Protein AF-L9WW92-F1 (afdb_monomer_lite)

pLDDT: mean 74.55, std 8.47, range [56.19, 87.44]

Structure (mmCIF, N/CA/C/O backbone):
data_AF-L9WW92-F1
#
_entry.id   AF-L9WW92-F1
#
loop_
_atom_site.group_PDB
_atom_site.id
_atom_site.type_symbol
_atom_site.label_atom_id
_atom_site.label_alt_id
_atom_site.label_comp_id
_atom_site.label_asym_id
_atom_site.label_entity_id
_atom_site.label_seq_id
_atom_site.pdbx_PDB_ins_code
_atom_site.Cartn_x
_atom_site.Cartn_y
_atom_site.Cartn_z
_atom_site.occupancy
_atom_site.B_iso_or_equiv
_atom_site.auth_seq_id
_atom_site.auth_comp_id
_atom_site.auth_asym_id
_atom_site.auth_atom_id
_atom_site.pdbx_PDB_model_num
ATOM 1 N N . MET A 1 1 ? 10.228 -4.9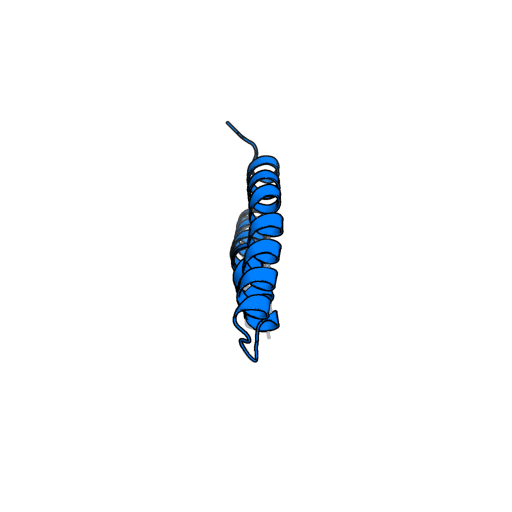24 -21.714 1.00 68.44 1 MET A N 1
ATOM 2 C CA . MET A 1 1 ? 9.802 -5.481 -20.411 1.00 68.44 1 MET A CA 1
ATOM 3 C C . MET A 1 1 ? 9.858 -4.343 -19.408 1.00 68.44 1 MET A C 1
ATOM 5 O O . MET A 1 1 ? 10.856 -3.635 -19.429 1.00 68.44 1 MET A O 1
ATOM 9 N N . ALA A 1 2 ? 8.802 -4.099 -18.630 1.00 73.00 2 ALA A N 1
ATOM 10 C CA . ALA A 1 2 ? 8.828 -3.051 -17.607 1.00 73.00 2 ALA A CA 1
ATOM 11 C C . ALA A 1 2 ? 9.730 -3.493 -16.447 1.00 73.00 2 ALA A C 1
ATOM 13 O O . ALA A 1 2 ? 9.676 -4.658 -16.044 1.00 73.00 2 ALA A O 1
ATOM 14 N N . ASP A 1 3 ? 10.578 -2.596 -15.948 1.00 84.44 3 ASP A N 1
ATOM 15 C CA . ASP A 1 3 ? 11.435 -2.905 -14.812 1.00 84.44 3 ASP A CA 1
ATOM 16 C C . ASP A 1 3 ? 10.599 -3.038 -13.520 1.00 84.44 3 ASP A C 1
ATOM 18 O O . ASP A 1 3 ? 9.545 -2.404 -13.386 1.00 84.44 3 ASP A O 1
ATOM 22 N N . PRO A 1 4 ? 11.038 -3.868 -12.555 1.00 74.69 4 PRO A N 1
ATOM 23 C CA . PRO A 1 4 ? 10.280 -4.113 -11.328 1.00 74.69 4 PRO A CA 1
ATOM 24 C C . PRO A 1 4 ? 9.987 -2.847 -10.513 1.00 74.69 4 PRO A C 1
ATOM 26 O O . PRO A 1 4 ? 8.960 -2.782 -9.838 1.00 74.69 4 PRO A O 1
ATOM 29 N N . LEU A 1 5 ? 10.864 -1.840 -10.582 1.00 76.12 5 LEU A N 1
ATOM 30 C CA . LEU A 1 5 ? 10.696 -0.579 -9.865 1.00 76.12 5 LEU A CA 1
ATOM 31 C C . LEU A 1 5 ? 9.591 0.274 -10.504 1.00 76.12 5 LEU A C 1
ATOM 33 O O . LEU A 1 5 ? 8.728 0.778 -9.789 1.00 76.12 5 LEU A O 1
ATOM 37 N N . SER A 1 6 ? 9.555 0.372 -11.832 1.00 79.88 6 SER A N 1
ATOM 38 C CA . SER A 1 6 ? 8.482 1.051 -12.566 1.00 79.88 6 SER A CA 1
ATOM 39 C C . SER A 1 6 ? 7.124 0.388 -12.356 1.00 79.88 6 SER A C 1
ATOM 41 O O . SER A 1 6 ? 6.120 1.085 -12.208 1.00 79.88 6 SER A O 1
ATOM 43 N N . LEU A 1 7 ? 7.076 -0.946 -12.280 1.00 80.81 7 LEU A N 1
ATOM 44 C CA . LEU A 1 7 ? 5.848 -1.668 -11.934 1.00 80.81 7 LEU A CA 1
ATOM 45 C C . LEU A 1 7 ? 5.380 -1.325 -10.513 1.00 80.81 7 LEU A C 1
ATOM 47 O O . LEU A 1 7 ? 4.207 -1.023 -10.309 1.00 80.81 7 LEU A O 1
ATOM 51 N N . PHE A 1 8 ? 6.297 -1.307 -9.544 1.00 76.31 8 PHE A N 1
ATOM 52 C CA . PHE A 1 8 ? 5.991 -0.943 -8.160 1.00 76.31 8 PHE A CA 1
ATOM 53 C C . PHE A 1 8 ? 5.489 0.505 -8.028 1.00 76.31 8 PHE A C 1
ATOM 55 O O . PHE A 1 8 ? 4.470 0.754 -7.380 1.00 76.31 8 PHE A O 1
ATOM 62 N N . LEU A 1 9 ? 6.153 1.456 -8.692 1.00 82.25 9 LEU A N 1
ATOM 63 C CA . LEU A 1 9 ? 5.747 2.864 -8.717 1.00 82.25 9 LEU A CA 1
ATOM 64 C C . LEU A 1 9 ? 4.381 3.060 -9.387 1.00 82.25 9 LEU A C 1
ATOM 66 O O . LEU A 1 9 ? 3.567 3.841 -8.895 1.00 82.25 9 LEU A O 1
ATOM 70 N N . GLY A 1 10 ? 4.098 2.320 -10.463 1.00 86.50 10 GLY A N 1
ATOM 71 C CA . GLY A 1 10 ? 2.790 2.332 -11.118 1.00 86.50 10 GLY A CA 1
ATOM 72 C C . GLY A 1 10 ? 1.665 1.855 -10.196 1.00 86.50 10 GLY A C 1
ATOM 73 O O . GLY A 1 10 ? 0.598 2.465 -10.158 1.00 86.50 10 GLY A O 1
ATOM 74 N N . VAL A 1 11 ? 1.916 0.817 -9.394 1.00 83.69 11 VAL A N 1
ATOM 75 C CA . VAL A 1 11 ? 0.943 0.331 -8.405 1.00 83.69 11 VAL A CA 1
ATOM 76 C C . VAL A 1 11 ? 0.725 1.357 -7.285 1.00 83.69 11 VAL A C 1
ATOM 78 O O . VAL A 1 11 ? -0.425 1.610 -6.927 1.00 83.69 11 VAL A O 1
ATOM 81 N N . LEU A 1 12 ? 1.783 2.006 -6.774 1.00 81.62 12 LEU A N 1
ATOM 82 C CA . LEU A 1 12 ? 1.652 3.083 -5.774 1.00 81.62 12 LEU A CA 1
ATOM 83 C C . LEU A 1 12 ? 0.794 4.246 -6.285 1.00 81.62 12 LEU A C 1
ATOM 85 O O . LEU A 1 12 ? -0.067 4.742 -5.556 1.00 81.62 12 LEU A O 1
ATOM 89 N N . LEU A 1 13 ? 1.003 4.649 -7.541 1.00 86.06 13 LEU A N 1
ATOM 90 C CA . LEU A 1 13 ? 0.258 5.730 -8.192 1.00 86.06 13 LEU A CA 1
ATOM 91 C C . LEU A 1 13 ? -1.252 5.481 -8.224 1.00 86.06 13 LEU A C 1
ATOM 93 O O . LEU A 1 13 ? -2.021 6.434 -8.155 1.00 86.06 13 LEU A O 1
ATOM 97 N N . VAL A 1 14 ? -1.676 4.219 -8.311 1.00 86.31 14 VAL A N 1
ATOM 98 C CA . VAL A 1 14 ? -3.096 3.839 -8.304 1.00 86.31 14 VAL A CA 1
ATOM 99 C C . VAL A 1 14 ? -3.616 3.632 -6.883 1.00 86.31 14 VAL A C 1
ATOM 101 O O . VAL A 1 14 ? -4.740 4.029 -6.576 1.00 86.31 14 VAL A O 1
ATOM 104 N N . GLN A 1 15 ? -2.814 3.041 -5.997 1.00 84.25 15 GLN A N 1
ATOM 105 C CA . GLN A 1 15 ? -3.256 2.703 -4.645 1.00 84.25 15 GLN A CA 1
ATOM 106 C C . GLN A 1 15 ? -3.459 3.909 -3.735 1.00 84.25 15 GLN A C 1
ATOM 108 O O . GLN A 1 15 ? -4.407 3.907 -2.954 1.00 84.25 15 GLN A O 1
ATOM 113 N N . VAL A 1 16 ? -2.616 4.942 -3.832 1.00 82.50 16 VAL A N 1
ATOM 114 C CA . VAL A 1 16 ? -2.756 6.140 -2.988 1.00 82.50 16 VAL A CA 1
ATOM 115 C C . VAL A 1 16 ? -4.101 6.848 -3.238 1.00 82.50 16 VAL A C 1
ATOM 117 O O . VAL A 1 16 ? -4.828 7.076 -2.270 1.00 82.50 16 VAL A O 1
ATOM 120 N N . PRO A 1 17 ? -4.516 7.127 -4.492 1.00 85.75 17 PRO A N 1
ATOM 121 C CA . PRO A 1 17 ? -5.859 7.634 -4.776 1.00 85.75 17 PRO A CA 1
ATOM 122 C C . PRO A 1 17 ? -6.980 6.716 -4.281 1.00 85.75 17 PRO A C 1
ATOM 124 O O . PRO A 1 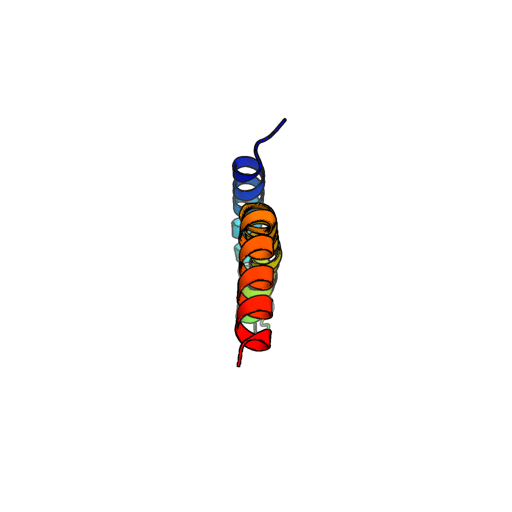17 ? -7.996 7.203 -3.786 1.00 85.75 17 PRO A O 1
ATOM 127 N N . LEU A 1 18 ? -6.800 5.397 -4.397 1.00 84.88 18 LEU A N 1
ATOM 128 C CA . LEU A 1 18 ? -7.790 4.417 -3.953 1.00 84.88 18 LEU A CA 1
ATOM 129 C C . LEU A 1 18 ? -7.980 4.457 -2.432 1.00 84.88 18 LEU A C 1
ATOM 131 O O . LEU A 1 18 ? -9.113 4.470 -1.960 1.00 84.88 18 LEU A O 1
ATOM 135 N N . ALA A 1 19 ? -6.881 4.524 -1.677 1.00 82.69 19 ALA A N 1
ATOM 136 C CA . ALA A 1 19 ? -6.902 4.647 -0.223 1.00 82.69 19 ALA A CA 1
ATOM 137 C C . ALA A 1 19 ? -7.628 5.928 0.204 1.00 82.69 19 ALA A C 1
ATOM 139 O O . ALA A 1 19 ? -8.536 5.871 1.025 1.00 82.69 19 ALA A O 1
ATOM 140 N N . VAL A 1 20 ? -7.315 7.064 -0.431 1.00 84.50 20 VAL A N 1
ATOM 141 C CA . VAL A 1 20 ? -8.000 8.341 -0.165 1.00 84.50 20 VAL A CA 1
ATOM 142 C C . VAL A 1 20 ? -9.497 8.252 -0.476 1.00 84.50 20 VAL A C 1
ATOM 144 O O . VAL A 1 20 ? -10.318 8.732 0.305 1.00 84.50 20 VAL A O 1
ATOM 147 N N . TYR A 1 21 ? -9.874 7.632 -1.596 1.00 86.44 21 TYR A N 1
ATOM 148 C CA . TYR A 1 21 ? -11.280 7.443 -1.953 1.00 86.44 21 TYR A CA 1
ATOM 149 C C . TYR A 1 21 ? -12.023 6.610 -0.902 1.00 86.44 21 TYR A C 1
ATOM 151 O O . TYR A 1 21 ? -13.085 7.022 -0.432 1.00 86.44 21 TYR A O 1
ATOM 159 N N . VAL A 1 22 ? -11.444 5.476 -0.501 1.00 84.50 22 VAL A N 1
ATOM 160 C CA . VAL A 1 22 ? -12.024 4.583 0.509 1.00 84.50 22 VAL A CA 1
ATOM 161 C C . VAL A 1 22 ? -12.119 5.281 1.866 1.00 84.50 22 VAL A C 1
ATOM 163 O O . VAL A 1 22 ? -13.168 5.186 2.498 1.00 84.50 22 VAL A O 1
ATOM 166 N N . HIS A 1 23 ? -11.102 6.048 2.276 1.00 81.81 23 HIS A N 1
ATOM 167 C CA . HIS A 1 23 ? -11.142 6.854 3.500 1.00 81.81 23 HIS A CA 1
ATOM 168 C C . HIS A 1 23 ? -12.347 7.797 3.514 1.00 81.81 23 HIS A C 1
ATOM 170 O O . HIS A 1 23 ? -13.125 7.860 4.469 1.00 81.81 23 HIS A O 1
ATOM 176 N N . VAL A 1 24 ? -12.501 8.557 2.427 1.00 85.81 24 VAL A N 1
ATOM 177 C CA . VAL A 1 24 ? -13.548 9.570 2.303 1.00 85.81 24 VAL A CA 1
ATOM 178 C C . VAL A 1 24 ? -14.925 8.914 2.258 1.00 85.81 24 VAL A C 1
ATOM 180 O O . VAL A 1 24 ? -15.844 9.414 2.907 1.00 85.81 24 VAL A O 1
ATOM 183 N N . ASP A 1 25 ? -15.084 7.805 1.535 1.00 86.81 25 ASP A N 1
ATOM 184 C CA . ASP A 1 25 ? -16.345 7.058 1.492 1.00 86.81 25 ASP A CA 1
ATOM 185 C C . ASP A 1 25 ? -16.687 6.446 2.862 1.00 86.81 25 ASP A C 1
ATOM 187 O O . ASP A 1 25 ? -17.810 6.605 3.345 1.00 86.81 25 ASP A O 1
ATOM 191 N N . ALA A 1 26 ? -15.710 5.850 3.551 1.00 84.62 26 ALA A N 1
ATOM 192 C CA . ALA A 1 26 ? -15.884 5.294 4.892 1.00 84.62 26 ALA A CA 1
ATOM 193 C C . ALA A 1 26 ? -16.298 6.366 5.911 1.00 84.62 26 ALA A C 1
ATOM 195 O O . ALA A 1 26 ? -17.232 6.160 6.694 1.00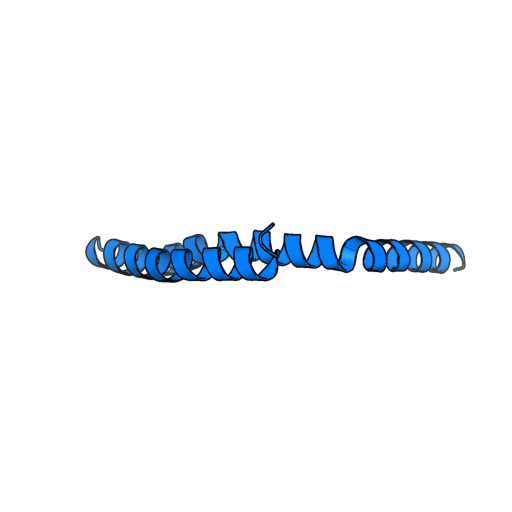 84.62 26 ALA A O 1
ATOM 196 N N . LYS A 1 27 ? -15.669 7.547 5.845 1.00 81.75 27 LYS A N 1
ATOM 197 C CA . LYS A 1 27 ? -16.018 8.706 6.673 1.00 81.75 27 LYS A CA 1
ATOM 198 C C . LYS A 1 27 ? -17.417 9.237 6.358 1.00 81.75 27 LYS A C 1
ATOM 200 O O . LYS A 1 27 ? -18.165 9.556 7.279 1.00 81.75 27 LYS A O 1
ATOM 205 N N . ARG A 1 28 ? -17.805 9.296 5.077 1.00 87.44 28 ARG A N 1
ATOM 206 C CA . ARG A 1 28 ? -19.164 9.692 4.652 1.00 87.44 28 ARG A CA 1
ATOM 207 C C . ARG A 1 28 ? -20.237 8.733 5.164 1.00 87.44 28 ARG A C 1
ATOM 209 O O . ARG A 1 28 ? -21.347 9.174 5.442 1.00 87.44 28 ARG A O 1
ATOM 216 N N . ARG A 1 29 ? -19.912 7.446 5.295 1.00 85.38 29 ARG A N 1
ATOM 217 C CA . ARG A 1 29 ? -20.820 6.403 5.795 1.00 85.38 29 ARG A CA 1
ATOM 218 C C . ARG A 1 29 ? -20.842 6.273 7.321 1.00 85.38 29 ARG A C 1
ATOM 220 O O . ARG A 1 29 ? -21.603 5.459 7.828 1.00 85.38 29 ARG A O 1
ATOM 227 N N . GLY A 1 30 ? -20.040 7.059 8.045 1.00 82.50 30 GLY A N 1
ATOM 228 C CA . GLY A 1 30 ? -20.012 7.045 9.510 1.00 82.50 30 GLY A CA 1
ATOM 229 C C . GLY A 1 30 ? -19.425 5.766 10.112 1.00 82.50 30 GLY A C 1
ATOM 230 O O . GLY A 1 30 ? -19.802 5.390 11.218 1.00 82.50 30 GLY A O 1
ATOM 231 N N . LEU A 1 31 ? -18.531 5.075 9.395 1.00 81.44 31 LEU A N 1
ATOM 232 C CA . LEU A 1 31 ? -17.851 3.896 9.931 1.00 81.44 31 LEU A CA 1
ATOM 233 C C . LEU A 1 31 ? -16.903 4.324 11.067 1.00 81.44 31 LEU A C 1
ATOM 235 O O . LEU A 1 31 ? -15.992 5.115 10.833 1.00 81.44 31 LEU A O 1
ATOM 239 N N . GLU A 1 32 ? -17.088 3.768 12.272 1.00 69.12 32 GLU A N 1
ATOM 240 C CA . GLU A 1 32 ? -16.292 4.075 13.483 1.00 69.12 32 GLU A CA 1
ATOM 241 C C . GLU A 1 32 ? -14.776 3.915 13.287 1.00 69.12 32 GLU A C 1
ATOM 243 O O . GLU A 1 32 ? -13.990 4.547 13.980 1.00 69.12 32 GLU A O 1
ATOM 248 N N . ASN A 1 33 ? -14.365 3.094 12.317 1.00 68.38 33 ASN A N 1
ATOM 249 C CA . ASN A 1 33 ? -12.981 2.682 12.099 1.00 68.38 33 ASN A CA 1
ATOM 250 C C . ASN A 1 33 ? -12.490 3.006 10.678 1.00 68.38 33 ASN A C 1
ATOM 252 O O . ASN A 1 33 ? -11.838 2.177 10.047 1.00 68.38 33 ASN A O 1
ATOM 256 N N . ALA A 1 34 ? -12.811 4.189 10.144 1.00 66.19 34 ALA A N 1
ATOM 257 C CA . ALA A 1 34 ? -12.377 4.606 8.801 1.00 66.19 34 ALA A CA 1
ATOM 258 C C . ALA A 1 34 ? -10.848 4.485 8.589 1.00 66.19 34 ALA A C 1
ATOM 260 O O . ALA A 1 34 ? -10.399 4.096 7.516 1.00 66.19 34 ALA A O 1
ATOM 261 N N . GLU A 1 35 ? -10.052 4.708 9.636 1.00 66.50 35 GLU A N 1
ATOM 262 C CA . GLU A 1 35 ? -8.580 4.633 9.606 1.00 66.50 35 GLU A CA 1
ATOM 263 C C . GLU A 1 35 ? -8.034 3.201 9.394 1.00 66.50 35 GLU A C 1
ATOM 265 O O . GLU A 1 35 ? -6.947 3.001 8.839 1.00 66.50 35 GLU A O 1
ATOM 270 N N . TRP A 1 36 ? -8.809 2.174 9.767 1.00 65.94 36 TRP A N 1
ATOM 271 C CA . TRP A 1 36 ? -8.453 0.771 9.520 1.00 65.94 36 TRP A CA 1
ATOM 272 C C . TRP A 1 36 ? -8.566 0.390 8.042 1.00 65.94 36 TRP A C 1
ATOM 274 O O . TRP A 1 36 ? -7.847 -0.500 7.575 1.00 65.94 36 TRP A O 1
ATOM 284 N N . TYR A 1 37 ? -9.428 1.076 7.289 1.00 63.72 37 TYR A N 1
ATOM 285 C CA . TYR A 1 37 ? -9.568 0.856 5.853 1.00 63.72 37 TYR A CA 1
ATOM 286 C C . TYR A 1 37 ? -8.373 1.417 5.083 1.00 63.72 37 TYR A C 1
ATOM 288 O O . TYR A 1 37 ? -7.864 0.733 4.199 1.00 63.72 37 TYR A O 1
ATOM 296 N N . ASP A 1 38 ? -7.841 2.575 5.474 1.00 65.31 38 ASP A N 1
ATOM 297 C CA . ASP A 1 38 ? -6.631 3.144 4.859 1.00 65.31 38 ASP A CA 1
ATOM 298 C C . ASP A 1 38 ? -5.445 2.205 5.008 1.00 65.31 38 ASP A C 1
ATOM 300 O O . ASP A 1 38 ? -4.748 1.892 4.041 1.00 65.31 38 ASP A O 1
ATOM 304 N N . THR A 1 39 ? -5.265 1.697 6.227 1.00 64.88 39 THR A N 1
ATOM 305 C CA . THR A 1 39 ? -4.185 0.771 6.554 1.00 64.88 39 T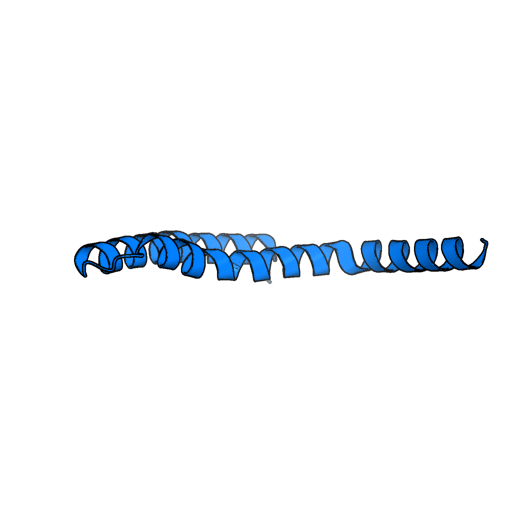HR A CA 1
ATOM 306 C C . THR A 1 39 ? -4.330 -0.521 5.755 1.00 64.88 39 THR A C 1
ATOM 308 O O . THR A 1 39 ? -3.342 -1.030 5.242 1.00 64.88 39 THR A O 1
ATOM 311 N N . SER A 1 40 ? -5.556 -1.017 5.570 1.00 67.50 40 SER A N 1
ATOM 312 C CA . SER A 1 40 ? -5.842 -2.250 4.822 1.00 67.50 40 SER A CA 1
ATOM 313 C C . SER A 1 40 ? -5.760 -2.089 3.300 1.00 67.50 40 SER A C 1
ATOM 315 O O . SER A 1 40 ? -5.511 -3.072 2.607 1.00 67.50 40 SER A O 1
ATOM 317 N N . VAL A 1 41 ? -5.952 -0.877 2.769 1.00 69.00 41 VAL A N 1
ATOM 318 C CA . VAL A 1 41 ? -5.800 -0.559 1.336 1.00 69.00 41 VAL A CA 1
ATOM 319 C C . VAL A 1 41 ? -4.341 -0.245 0.984 1.00 69.00 41 VAL A C 1
ATOM 321 O O . VAL A 1 41 ? -3.924 -0.517 -0.140 1.00 69.00 41 VAL A O 1
ATOM 324 N N . LEU A 1 42 ? -3.543 0.246 1.941 1.00 65.94 42 LEU A N 1
ATOM 325 C CA . LEU A 1 42 ? -2.096 0.478 1.798 1.00 65.94 42 LEU A CA 1
ATOM 326 C C . LEU A 1 42 ? -1.240 -0.757 2.151 1.00 65.94 42 LEU A C 1
ATOM 328 O O . LEU A 1 42 ? -0.182 -0.972 1.556 1.00 65.94 42 LEU A O 1
ATOM 332 N N . ALA A 1 43 ? -1.699 -1.621 3.063 1.00 69.44 43 ALA A N 1
ATOM 333 C CA . ALA A 1 43 ? -1.032 -2.872 3.445 1.00 69.44 43 ALA A CA 1
ATOM 334 C C . ALA A 1 43 ? -0.795 -3.911 2.324 1.00 69.44 43 ALA A C 1
ATOM 336 O O . ALA A 1 43 ? 0.192 -4.646 2.433 1.00 69.44 43 ALA A O 1
ATOM 337 N N . PRO A 1 44 ? -1.576 -3.995 1.225 1.00 66.56 44 PRO A N 1
ATOM 338 C CA . PRO A 1 44 ? -1.279 -4.891 0.109 1.00 66.56 44 PRO A CA 1
ATOM 339 C C . PRO A 1 44 ? 0.116 -4.625 -0.479 1.00 66.56 44 PRO A C 1
ATOM 341 O O . PRO A 1 44 ? 0.771 -5.542 -0.977 1.00 66.56 44 PRO A O 1
ATOM 344 N N . MET A 1 45 ? 0.623 -3.392 -0.350 1.00 66.94 45 MET A N 1
ATOM 345 C CA . MET A 1 45 ? 1.978 -3.027 -0.777 1.00 66.94 45 MET A CA 1
ATOM 346 C C . MET A 1 45 ? 3.065 -3.432 0.194 1.00 66.94 45 MET A C 1
ATOM 348 O O . MET A 1 45 ? 4.195 -3.623 -0.244 1.00 66.94 45 MET A O 1
ATOM 352 N N . ILE A 1 46 ? 2.755 -3.614 1.477 1.00 70.88 46 ILE A N 1
ATOM 353 C CA . ILE A 1 46 ? 3.727 -4.127 2.446 1.00 70.88 46 ILE A CA 1
ATOM 354 C C . ILE A 1 46 ? 4.101 -5.559 2.057 1.00 70.88 46 ILE A C 1
ATOM 356 O O . ILE A 1 46 ? 5.284 -5.880 1.966 1.00 70.88 46 ILE A O 1
ATOM 360 N N . GLY A 1 47 ? 3.110 -6.392 1.721 1.00 66.50 47 GLY A N 1
ATOM 361 C CA . GLY A 1 47 ? 3.346 -7.753 1.228 1.00 66.50 47 GLY A CA 1
ATOM 362 C C . GLY A 1 47 ? 4.176 -7.783 -0.061 1.00 66.50 47 GLY A C 1
ATOM 363 O O . GLY A 1 47 ? 5.128 -8.555 -0.167 1.00 66.50 47 GLY A O 1
ATOM 364 N N . LEU A 1 48 ? 3.879 -6.893 -1.014 1.00 71.75 48 LEU A N 1
ATOM 365 C CA . LEU A 1 48 ? 4.636 -6.762 -2.265 1.00 71.75 48 LEU A CA 1
ATOM 366 C C . LEU A 1 48 ? 6.057 -6.218 -2.063 1.00 71.75 48 LEU A C 1
ATOM 368 O O . LEU A 1 48 ? 6.985 -6.712 -2.698 1.00 71.75 48 LEU A O 1
ATOM 372 N N . ALA A 1 49 ? 6.256 -5.244 -1.175 1.00 72.56 49 ALA A N 1
ATOM 373 C CA . ALA A 1 49 ? 7.568 -4.683 -0.864 1.00 72.56 49 ALA A CA 1
ATOM 374 C C . ALA A 1 49 ? 8.457 -5.706 -0.146 1.00 72.56 49 ALA A C 1
ATOM 376 O O . ALA A 1 49 ? 9.626 -5.858 -0.499 1.00 72.56 49 ALA A O 1
ATOM 377 N N . VAL A 1 50 ? 7.895 -6.458 0.807 1.00 70.94 50 VAL A N 1
ATOM 378 C CA . VAL A 1 50 ? 8.581 -7.578 1.468 1.00 70.94 50 VAL A CA 1
ATOM 379 C C . VAL A 1 50 ? 8.925 -8.664 0.454 1.00 70.94 50 VAL A C 1
ATOM 381 O O . VAL A 1 50 ? 10.053 -9.149 0.453 1.00 70.94 50 VAL A O 1
ATOM 384 N N . PHE A 1 51 ? 8.006 -9.005 -0.451 1.00 73.19 51 PHE A N 1
ATOM 385 C CA . PHE A 1 51 ? 8.266 -9.970 -1.517 1.00 73.19 51 PHE A CA 1
ATOM 386 C C . PHE A 1 51 ? 9.364 -9.491 -2.477 1.00 73.19 51 PHE A C 1
ATOM 388 O O . PHE A 1 51 ? 10.271 -10.253 -2.804 1.00 73.19 51 PHE A O 1
ATOM 395 N N . ALA A 1 52 ? 9.338 -8.225 -2.893 1.00 76.00 52 ALA A N 1
ATOM 396 C CA . ALA A 1 52 ? 10.357 -7.642 -3.761 1.00 76.00 52 ALA A CA 1
ATOM 397 C C . ALA A 1 52 ? 11.728 -7.600 -3.072 1.00 76.00 52 ALA A C 1
ATOM 399 O O . ALA A 1 52 ? 12.723 -8.015 -3.665 1.00 76.00 52 ALA A O 1
ATOM 400 N N . TYR A 1 53 ? 11.777 -7.172 -1.808 1.00 77.75 53 TYR A N 1
ATOM 401 C CA . TYR A 1 53 ? 12.983 -7.205 -0.983 1.00 77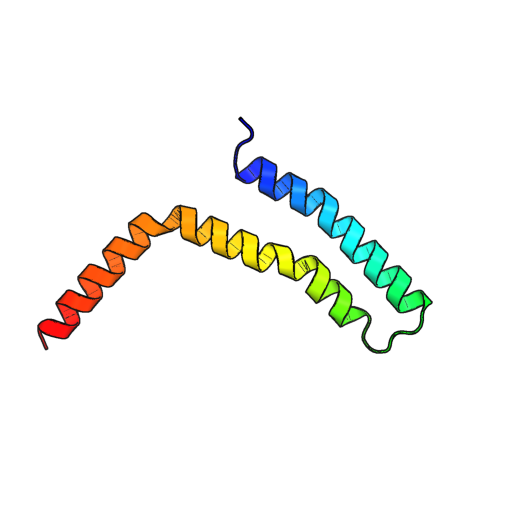.75 53 TYR A CA 1
ATOM 402 C C . TYR A 1 53 ? 13.511 -8.633 -0.812 1.00 77.75 53 TYR A C 1
ATOM 404 O O . TYR A 1 53 ? 14.703 -8.882 -0.998 1.00 77.75 53 TYR A O 1
ATOM 412 N N . TYR A 1 54 ? 12.623 -9.585 -0.519 1.00 76.88 54 TYR A N 1
ATOM 413 C CA . TYR A 1 54 ? 12.953 -11.001 -0.427 1.00 76.88 54 TYR A CA 1
ATOM 414 C C . TYR A 1 54 ? 13.542 -11.497 -1.743 1.00 76.88 54 TYR A C 1
ATOM 416 O O . TYR A 1 54 ? 14.635 -12.038 -1.733 1.00 76.88 54 TYR A O 1
ATOM 424 N N . VAL A 1 55 ? 12.908 -11.248 -2.891 1.00 84.25 55 VAL A N 1
ATOM 425 C CA . VAL A 1 55 ? 13.437 -11.662 -4.199 1.00 84.25 55 VAL A CA 1
ATOM 426 C C . VAL A 1 55 ? 14.780 -10.992 -4.511 1.00 84.25 55 VAL A C 1
ATOM 428 O O . VAL A 1 55 ? 15.681 -11.668 -5.007 1.00 84.25 55 VAL A O 1
ATOM 431 N N . SER A 1 56 ? 14.955 -9.707 -4.182 1.00 78.12 56 SER A N 1
ATOM 432 C CA . SER A 1 56 ? 16.217 -8.984 -4.398 1.00 78.12 56 SER A CA 1
ATOM 433 C C . SER A 1 56 ? 17.352 -9.537 -3.537 1.00 78.12 56 SER A C 1
ATOM 435 O O . SER A 1 56 ? 18.505 -9.553 -3.971 1.00 78.12 56 SER A O 1
ATOM 437 N N . ARG A 1 57 ? 17.044 -9.972 -2.311 1.00 80.00 57 ARG A N 1
ATOM 438 C CA . ARG A 1 57 ? 18.045 -10.426 -1.343 1.00 80.00 57 ARG A CA 1
ATOM 439 C C . ARG A 1 57 ? 18.090 -11.933 -1.158 1.00 80.00 57 ARG A C 1
ATOM 441 O O . ARG A 1 57 ? 19.010 -12.382 -0.483 1.00 80.00 57 ARG A O 1
ATOM 448 N N . ARG A 1 58 ? 17.210 -12.727 -1.774 1.00 80.25 58 ARG A N 1
ATOM 449 C CA . ARG A 1 58 ? 17.070 -14.173 -1.504 1.00 80.25 58 ARG A CA 1
ATOM 450 C C . ARG A 1 58 ? 18.390 -14.924 -1.623 1.00 80.25 58 ARG A C 1
ATOM 452 O O . ARG A 1 58 ? 18.699 -15.740 -0.770 1.00 80.25 58 ARG A O 1
ATOM 459 N N . ASN A 1 59 ? 19.213 -14.572 -2.610 1.00 77.06 59 ASN A N 1
ATOM 460 C CA . ASN A 1 59 ? 20.518 -15.201 -2.816 1.00 77.06 59 ASN A CA 1
ATOM 461 C C . ASN A 1 59 ? 21.524 -14.816 -1.713 1.00 77.06 59 ASN A C 1
ATOM 463 O O . ASN A 1 59 ? 22.313 -15.645 -1.277 1.00 77.06 59 ASN A O 1
ATOM 467 N N . SER A 1 60 ? 21.475 -13.570 -1.225 1.00 76.69 60 SER A N 1
ATOM 468 C CA . SER A 1 60 ? 22.302 -13.100 -0.101 1.00 76.69 60 SER A CA 1
ATOM 469 C C . SER A 1 60 ? 21.804 -13.590 1.265 1.00 76.69 60 SER A C 1
ATOM 471 O O . SER A 1 60 ? 22.599 -13.763 2.185 1.00 76.69 60 SER A O 1
ATOM 473 N N . LEU A 1 61 ? 20.495 -13.825 1.396 1.00 70.88 61 LEU A N 1
ATOM 474 C CA . LEU A 1 61 ? 19.864 -14.374 2.594 1.00 70.88 61 LEU A CA 1
ATOM 475 C C . LEU A 1 61 ? 20.176 -15.870 2.720 1.00 70.88 61 LEU A C 1
ATOM 477 O O . LEU A 1 61 ? 20.606 -16.302 3.784 1.00 70.88 61 LEU A O 1
ATOM 481 N N . ALA A 1 62 ? 20.094 -16.619 1.614 1.00 69.69 62 ALA A N 1
ATOM 482 C CA . ALA A 1 62 ? 20.443 -18.039 1.565 1.00 69.69 62 ALA A CA 1
ATOM 483 C C . ALA A 1 62 ? 21.889 -18.315 2.024 1.00 69.69 62 ALA A C 1
ATOM 485 O O . ALA A 1 62 ? 22.143 -19.299 2.711 1.00 69.69 62 ALA A O 1
ATOM 486 N N . GLY A 1 63 ? 22.836 -17.428 1.696 1.00 66.88 63 GLY A N 1
ATOM 487 C CA . GLY A 1 63 ? 24.228 -17.542 2.146 1.00 66.88 63 GLY A CA 1
ATOM 488 C C . GLY A 1 63 ? 24.474 -17.146 3.609 1.00 66.88 63 GLY A C 1
ATOM 489 O O . GLY A 1 63 ? 25.509 -17.504 4.168 1.00 66.88 63 GLY A O 1
ATOM 490 N N . ARG A 1 64 ? 23.569 -16.396 4.255 1.00 64.12 64 ARG A N 1
ATOM 491 C CA . ARG A 1 64 ? 23.699 -16.049 5.685 1.00 64.12 64 ARG A CA 1
ATOM 492 C C . ARG A 1 64 ? 23.198 -17.171 6.587 1.00 64.12 64 ARG A C 1
ATOM 494 O O . ARG A 1 64 ? 23.820 -17.418 7.615 1.00 64.12 64 ARG A O 1
ATOM 501 N N . GLU A 1 65 ? 22.126 -17.856 6.200 1.00 60.94 65 GLU A N 1
ATOM 502 C CA . GLU A 1 65 ? 21.567 -18.956 6.996 1.00 60.94 65 GLU A CA 1
ATOM 503 C C . GLU A 1 65 ? 22.484 -20.182 7.034 1.00 60.94 65 GLU A C 1
ATOM 505 O O . GLU A 1 65 ? 22.667 -20.768 8.097 1.00 60.94 65 GLU A O 1
ATOM 510 N N . THR A 1 66 ? 23.150 -20.520 5.926 1.00 63.00 66 THR A N 1
ATOM 511 C CA . THR A 1 66 ? 24.130 -21.622 5.887 1.00 63.00 66 THR A CA 1
ATOM 512 C C . THR A 1 66 ? 25.334 -21.379 6.797 1.00 63.00 66 THR A C 1
ATOM 514 O O . THR A 1 66 ? 25.779 -22.295 7.484 1.00 63.00 66 THR A O 1
ATOM 517 N N . ASN A 1 67 ? 25.838 -20.145 6.857 1.00 60.19 67 ASN A N 1
ATOM 518 C CA . ASN A 1 67 ? 26.941 -19.779 7.749 1.00 60.19 67 ASN A CA 1
ATOM 519 C C . ASN A 1 67 ? 26.516 -19.719 9.225 1.00 60.19 67 ASN A C 1
ATOM 521 O O . ASN A 1 67 ? 27.304 -20.080 10.094 1.00 60.19 67 ASN A O 1
ATOM 525 N N . ALA A 1 68 ? 25.283 -19.290 9.514 1.00 63.03 68 ALA A N 1
ATOM 526 C CA . ALA A 1 68 ? 24.737 -19.296 10.871 1.00 63.03 68 ALA A CA 1
ATOM 527 C C . ALA A 1 68 ? 24.504 -20.727 11.386 1.00 63.03 68 ALA A C 1
ATOM 529 O O . ALA A 1 68 ? 24.884 -21.042 12.510 1.00 63.03 68 ALA A O 1
ATOM 530 N N . ALA A 1 69 ? 23.958 -21.613 10.548 1.00 60.84 69 ALA A N 1
ATOM 531 C CA . ALA A 1 69 ? 23.781 -23.026 10.879 1.00 60.84 69 ALA A CA 1
ATOM 532 C C . ALA A 1 69 ? 25.126 -23.740 11.111 1.00 60.84 69 ALA A C 1
ATOM 534 O O . ALA A 1 69 ? 25.266 -24.493 12.067 1.00 60.84 69 ALA A O 1
ATOM 535 N N . ALA A 1 70 ? 26.143 -23.446 10.293 1.00 66.12 70 ALA A N 1
ATOM 536 C CA . ALA A 1 70 ? 27.488 -24.000 10.459 1.00 66.12 70 ALA A CA 1
ATOM 537 C C . ALA A 1 70 ? 28.258 -23.438 11.672 1.00 66.12 70 ALA A C 1
ATOM 539 O O . ALA A 1 70 ? 29.261 -24.025 12.072 1.00 66.12 70 ALA A O 1
ATOM 540 N N . ALA A 1 71 ? 27.841 -22.294 12.223 1.00 64.56 71 ALA A N 1
ATOM 541 C CA . ALA A 1 71 ? 28.421 -21.724 13.437 1.00 64.56 71 ALA A CA 1
ATOM 542 C C . ALA A 1 71 ? 27.828 -22.356 14.706 1.00 64.56 71 ALA A C 1
ATOM 544 O O . ALA A 1 71 ? 28.575 -22.612 15.641 1.00 64.56 71 ALA A O 1
ATOM 545 N N . LEU A 1 72 ? 26.526 -22.664 14.703 1.00 70.06 72 LEU A N 1
ATOM 546 C CA . LEU A 1 72 ? 25.835 -23.340 15.811 1.00 70.06 72 LEU A CA 1
ATOM 547 C C . LEU A 1 72 ? 26.231 -24.818 15.967 1.00 70.06 72 LEU A C 1
ATOM 549 O O . LEU A 1 72 ? 26.129 -25.358 17.057 1.00 70.06 72 LEU A O 1
ATOM 553 N N . ASP A 1 73 ? 26.693 -25.469 14.896 1.00 68.81 73 ASP A N 1
ATOM 554 C CA . ASP A 1 73 ? 27.188 -26.858 14.919 1.00 68.81 73 ASP A CA 1
ATOM 555 C C . ASP A 1 73 ? 28.623 -26.985 15.483 1.00 68.81 73 ASP A C 1
ATOM 557 O O . ASP A 1 73 ? 29.121 -28.086 15.701 1.00 68.81 73 ASP A O 1
ATOM 561 N N . AR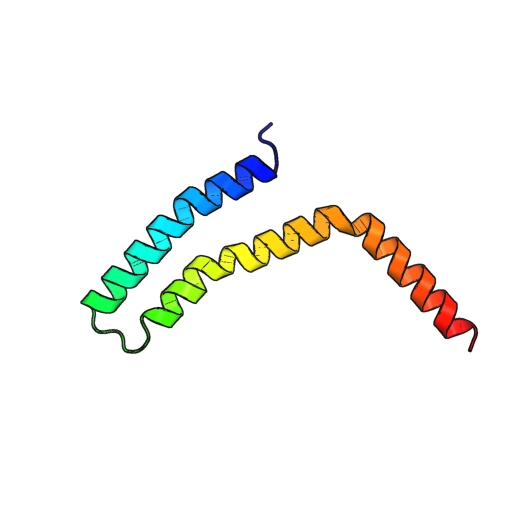G A 1 74 ? 29.322 -25.858 15.697 1.00 64.62 74 ARG A N 1
ATOM 562 C CA . ARG A 1 74 ? 30.693 -25.821 16.244 1.00 64.62 74 ARG A CA 1
ATOM 563 C C . ARG A 1 74 ? 30.769 -25.435 17.727 1.00 64.62 74 ARG A C 1
ATOM 565 O O . ARG A 1 74 ? 31.887 -25.303 18.229 1.00 64.62 74 ARG A O 1
ATOM 572 N N . GLU A 1 75 ? 29.633 -25.229 18.389 1.00 56.19 75 GLU A N 1
ATOM 573 C CA . GLU A 1 75 ? 29.526 -24.975 19.838 1.00 56.19 75 GLU A CA 1
ATOM 574 C C . GLU A 1 75 ? 29.151 -26.254 20.596 1.00 56.19 75 GLU A C 1
ATOM 576 O O . GLU A 1 75 ? 29.717 -26.457 21.696 1.00 56.19 75 GLU A O 1
#

Organism: NCBI:txid1227499

Secondary structure (DSSP, 8-state):
---HHHHHHHHHHHHHHHHHHHHHHHHHTT-TTHHHHHHHHHTHHHHHHHHHHHHHHHHHHHHHHHHHHHHHTT-

Sequence (75 aa):
MADPLSLFLGVLLVQVPLAVYVHVDAKRRGLENAEWYDTSVLAPMIGLAVFAYYVSRRNSLAGRETNAAAALDRE

Radius of gyration: 19.47 Å; chains: 1; bounding box: 52×36×40 Å

Foldseek 3Di:
DDDPVNVLVVVVVVLVVVLVVQLVVCVVVVPPCSVVSSCVSCCVVVVVVVVVVCVVCVVVVVVVVVVVVVVVVVD